Protein AF-A0A0V8QC25-F1 (afdb_monomer)

Radius of gyration: 10.36 Å; Cα contacts (8 Å, |Δi|>4): 78; chains: 1; bounding box: 20×26×21 Å

Solvent-accessible surface area (backbone atoms only — not comparable to full-atom values): 3577 Å² total; per-residue (Å²): 131,54,71,71,49,47,58,55,51,74,67,49,30,73,85,54,65,41,42,64,73,62,52,40,74,74,46,104,49,57,70,70,59,51,53,52,47,51,50,53,34,37,75,71,68,62,32,42,82,50,65,90,85,82,59,71,18,38,20,78

Secondary structure (DSSP, 8-state):
--HHHHHHHHH--SSSPEEHHHHHHTSS--HHHHHHHHHHHHHTTSSEEE-SSS--EEE-

InterPro domains:
  IPR002831 Transcription regulator TrmB, N-terminal [PF01978] (2-58)
  IPR036388 Winged helix-like DNA-binding domain superfamily [G3DSA:1.10.10.10] (2-60)
  IPR036390 Winged helix DNA-binding domain superfamily [SSF46785] (2-59)

Foldseek 3Di:
DDPLLVQLQVQAAQPDWAALVSSCVSDPDDPVSSVVSQVVCVVVVNKDWDDDPPHITIHD

Structure (mmCIF, N/CA/C/O backbone):
data_AF-A0A0V8QC25-F1
#
_entry.id   AF-A0A0V8QC25-F1
#
loop_
_atom_site.group_PDB
_atom_site.id
_atom_site.type_symbol
_atom_site.label_atom_id
_atom_site.label_alt_id
_atom_site.label_comp_id
_atom_site.label_asym_id
_atom_site.label_entity_id
_atom_site.label_seq_id
_atom_site.pdbx_PDB_ins_code
_atom_site.Cartn_x
_atom_site.Cartn_y
_atom_site.Cartn_z
_atom_site.occupancy
_atom_site.B_iso_or_equiv
_atom_site.auth_seq_id
_atom_site.auth_comp_id
_atom_site.auth_asym_id
_atom_site.auth_atom_id
_atom_site.pdbx_PDB_model_num
ATOM 1 N N . MET A 1 1 ? -10.717 6.519 6.314 1.00 71.19 1 MET A N 1
ATOM 2 C CA . MET A 1 1 ? -9.392 6.719 5.701 1.00 71.19 1 MET A CA 1
ATOM 3 C C . MET A 1 1 ? -8.744 7.922 6.350 1.00 71.19 1 MET A C 1
ATOM 5 O O . MET A 1 1 ? -9.413 8.947 6.447 1.00 71.19 1 MET A O 1
ATOM 9 N N . SER A 1 2 ? -7.513 7.784 6.840 1.00 92.81 2 SER A N 1
ATOM 10 C CA . SER A 1 2 ? -6.690 8.916 7.294 1.00 92.81 2 SER A CA 1
ATOM 11 C C . SER A 1 2 ? -6.126 9.710 6.108 1.00 92.81 2 SER A C 1
ATOM 13 O O . SER A 1 2 ? -6.183 9.245 4.968 1.00 92.81 2 SER A O 1
ATOM 15 N N . GLU A 1 3 ? -5.561 10.894 6.364 1.00 93.56 3 GLU A N 1
ATOM 16 C CA . GLU A 1 3 ? -4.848 11.673 5.336 1.00 93.56 3 GLU A CA 1
ATOM 17 C C . GLU A 1 3 ? -3.674 10.878 4.750 1.00 93.56 3 GLU A C 1
ATOM 19 O O . GLU A 1 3 ? -3.556 10.759 3.537 1.00 93.56 3 GLU A O 1
ATOM 24 N N . GLU A 1 4 ? -2.895 10.208 5.603 1.00 93.81 4 GLU A N 1
ATOM 25 C CA . GLU A 1 4 ? -1.781 9.351 5.176 1.00 93.81 4 GLU A CA 1
ATOM 26 C C . GLU A 1 4 ? -2.243 8.197 4.261 1.00 93.81 4 GLU A C 1
ATOM 28 O O . GLU A 1 4 ? -1.579 7.856 3.282 1.00 93.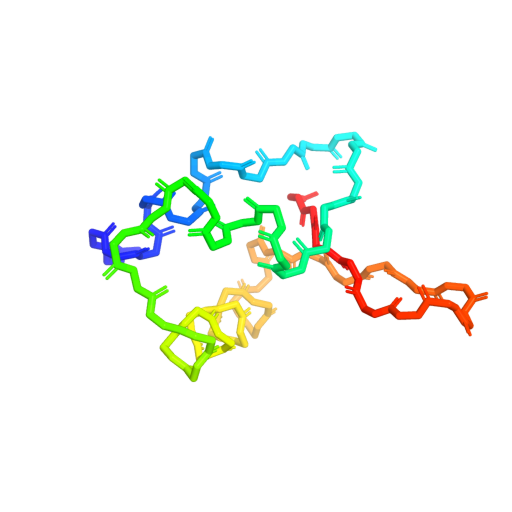81 4 GLU A O 1
ATOM 33 N N . GLU A 1 5 ? -3.391 7.579 4.567 1.00 94.50 5 GLU A N 1
ATOM 34 C CA . GLU A 1 5 ? -3.981 6.526 3.728 1.00 94.50 5 GLU A CA 1
ATOM 35 C C . GLU A 1 5 ? -4.475 7.083 2.392 1.00 94.50 5 GLU A C 1
ATOM 37 O O . GLU A 1 5 ? -4.372 6.400 1.375 1.00 94.50 5 GLU A O 1
ATOM 42 N N . ARG A 1 6 ? -4.995 8.315 2.382 1.00 94.75 6 ARG A N 1
ATOM 43 C CA . ARG A 1 6 ? -5.455 8.992 1.168 1.00 94.75 6 ARG A CA 1
ATOM 44 C C . ARG A 1 6 ? -4.295 9.344 0.241 1.00 94.75 6 ARG A C 1
ATOM 46 O O . ARG A 1 6 ? -4.390 9.068 -0.948 1.00 94.75 6 ARG A O 1
ATOM 53 N N . GLU A 1 7 ? -3.194 9.858 0.777 1.00 95.06 7 GLU A N 1
ATOM 54 C CA . GLU A 1 7 ? -1.989 10.155 -0.010 1.00 95.06 7 GLU A CA 1
ATOM 55 C C . GLU A 1 7 ? -1.428 8.894 -0.683 1.00 95.06 7 GLU A C 1
ATOM 57 O O . GLU A 1 7 ? -1.103 8.901 -1.868 1.00 95.06 7 GLU A O 1
ATOM 62 N N . VAL A 1 8 ? -1.368 7.770 0.044 1.00 95.12 8 VAL A N 1
ATOM 63 C CA . VAL A 1 8 ? -0.944 6.484 -0.536 1.00 95.12 8 VAL A CA 1
ATOM 64 C C . VAL A 1 8 ? -1.965 5.961 -1.550 1.00 95.12 8 VAL A C 1
ATOM 66 O O . VAL A 1 8 ? -1.569 5.433 -2.591 1.00 95.12 8 VAL A O 1
ATOM 69 N N . TYR A 1 9 ? -3.263 6.113 -1.276 1.00 94.75 9 TYR A N 1
ATOM 70 C CA . TYR A 1 9 ? -4.343 5.713 -2.180 1.00 94.75 9 TYR A CA 1
ATOM 71 C C . TYR A 1 9 ? -4.261 6.432 -3.530 1.00 94.75 9 TYR A C 1
ATOM 73 O O . TYR A 1 9 ? -4.368 5.783 -4.566 1.00 94.75 9 TYR A O 1
ATOM 81 N N . GLU A 1 10 ? -4.010 7.743 -3.524 1.00 93.81 10 GLU A N 1
ATOM 82 C CA . GLU A 1 10 ? -3.921 8.574 -4.734 1.00 93.81 10 GLU A CA 1
ATOM 83 C C . GLU A 1 10 ? -2.750 8.179 -5.656 1.00 93.81 10 GLU A C 1
ATOM 85 O O . GLU A 1 10 ? -2.788 8.444 -6.857 1.0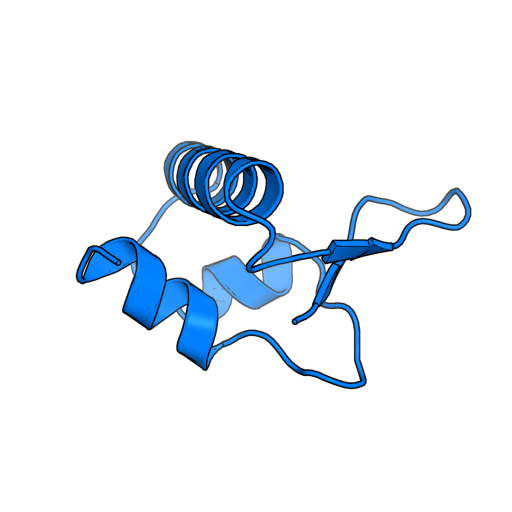0 93.81 10 GLU A O 1
ATOM 90 N N . ILE A 1 11 ? -1.730 7.490 -5.131 1.00 94.38 11 ILE A N 1
ATOM 91 C CA . ILE A 1 11 ? -0.586 6.992 -5.916 1.00 94.38 11 ILE A CA 1
ATOM 92 C C . ILE A 1 11 ? -0.864 5.614 -6.528 1.00 94.38 11 ILE A C 1
ATOM 94 O O . ILE A 1 11 ? -0.240 5.230 -7.526 1.00 94.38 11 ILE A O 1
ATOM 98 N N . LEU A 1 12 ? -1.761 4.832 -5.924 1.00 93.31 12 LEU A N 1
ATOM 99 C CA . LEU A 1 12 ? -2.096 3.495 -6.400 1.00 93.31 12 LEU A CA 1
ATOM 100 C C . LEU A 1 12 ? -2.909 3.560 -7.699 1.00 93.31 12 LEU A C 1
ATOM 102 O O . LEU A 1 12 ? -3.590 4.530 -8.003 1.00 93.31 12 LEU A O 1
ATOM 106 N N . SER A 1 13 ? -2.810 2.500 -8.498 1.00 90.50 13 SER A N 1
ATOM 107 C CA . SER A 1 13 ? -3.578 2.345 -9.734 1.00 90.50 13 SER A CA 1
ATOM 108 C C . SER A 1 13 ? -4.553 1.183 -9.586 1.00 90.50 13 SER A C 1
ATOM 110 O O . SER A 1 13 ? -4.228 0.186 -8.943 1.00 90.50 13 SER A O 1
ATOM 112 N N . GLU A 1 14 ? -5.725 1.297 -10.209 1.00 88.44 14 GLU A N 1
ATOM 113 C CA . GLU A 1 14 ? -6.718 0.216 -10.287 1.00 88.44 14 GLU A CA 1
ATOM 114 C C . GLU A 1 14 ? -6.229 -0.960 -11.144 1.00 88.44 14 GLU A C 1
ATOM 116 O O . GLU A 1 14 ? -6.501 -2.122 -10.853 1.00 88.44 14 GLU A O 1
ATOM 121 N N . THR A 1 15 ? -5.484 -0.677 -12.216 1.00 85.75 15 THR A N 1
ATOM 122 C CA . THR A 1 15 ? -5.123 -1.682 -13.226 1.00 85.75 15 THR A CA 1
ATOM 123 C C . THR A 1 15 ? -3.677 -2.145 -13.116 1.00 85.75 15 THR A C 1
ATOM 125 O O . THR A 1 15 ? -3.388 -3.318 -13.378 1.00 85.75 15 THR A O 1
ATOM 128 N N . LEU A 1 16 ? -2.760 -1.255 -12.716 1.00 90.12 16 LEU A N 1
ATOM 129 C CA . LEU A 1 16 ? -1.330 -1.543 -12.652 1.00 90.12 16 LEU A CA 1
ATOM 130 C C . LEU A 1 16 ? -0.840 -1.675 -11.199 1.00 90.12 16 LEU A C 1
A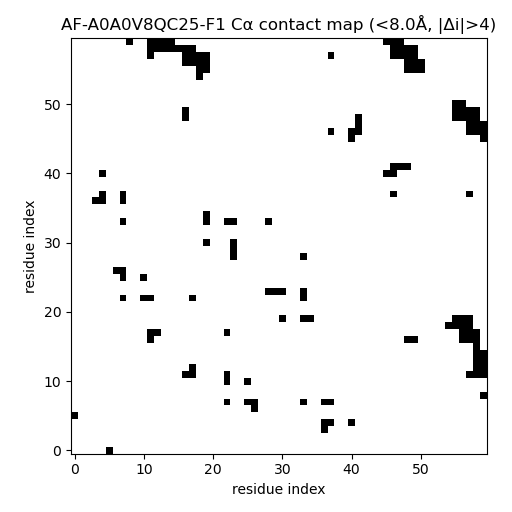TOM 132 O O . LEU A 1 16 ? -0.718 -0.674 -10.496 1.00 90.12 16 LEU A O 1
ATOM 136 N N . PRO A 1 17 ? -0.462 -2.885 -10.750 1.00 92.38 17 PRO A N 1
ATOM 137 C CA . PRO A 1 17 ? 0.136 -3.067 -9.437 1.00 92.38 17 PRO A CA 1
ATOM 138 C C . PRO A 1 17 ? 1.499 -2.385 -9.337 1.00 92.38 17 PRO A C 1
ATOM 140 O O . PRO A 1 17 ? 2.411 -2.689 -10.115 1.00 92.38 17 PRO A O 1
ATOM 143 N N . LYS A 1 18 ? 1.662 -1.541 -8.320 1.00 93.62 18 LYS A N 1
ATOM 144 C CA . LYS A 1 18 ? 2.882 -0.774 -8.055 1.00 93.62 18 LYS A CA 1
ATOM 145 C C . LYS A 1 18 ? 3.709 -1.410 -6.933 1.00 93.62 18 LYS A C 1
ATOM 147 O O . LYS A 1 18 ? 3.144 -1.875 -5.938 1.00 93.62 18 LYS A O 1
ATOM 152 N N . PRO A 1 19 ? 5.043 -1.482 -7.064 1.00 94.00 19 PRO A N 1
ATOM 153 C CA . PRO A 1 19 ? 5.913 -1.876 -5.964 1.00 94.00 19 PRO A CA 1
ATOM 154 C C . PRO A 1 19 ? 6.003 -0.759 -4.916 1.00 94.00 19 PRO A C 1
ATOM 156 O O . PRO A 1 19 ? 5.802 0.416 -5.214 1.00 94.00 19 PRO A O 1
ATOM 159 N N . ILE A 1 20 ? 6.402 -1.116 -3.693 1.00 93.50 20 ILE A N 1
ATOM 160 C CA . ILE A 1 20 ? 6.556 -0.142 -2.600 1.00 93.50 20 ILE A CA 1
ATOM 161 C C . ILE A 1 20 ? 7.537 0.990 -2.933 1.00 93.50 20 ILE A C 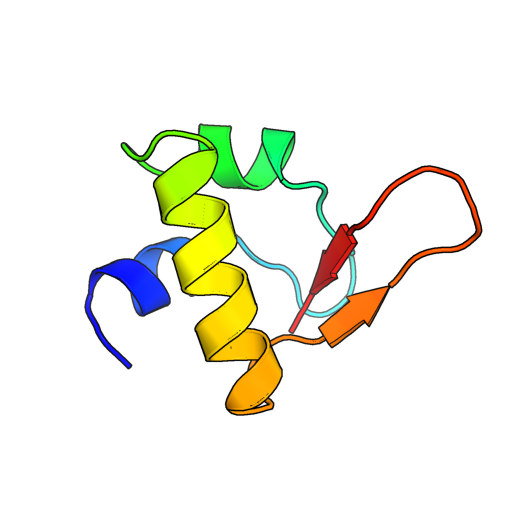1
ATOM 163 O O . ILE A 1 20 ? 7.343 2.111 -2.485 1.00 93.50 20 ILE A O 1
ATOM 167 N N . SER A 1 21 ? 8.566 0.714 -3.739 1.00 92.44 21 SER A N 1
ATOM 168 C CA . SER A 1 21 ? 9.546 1.717 -4.159 1.00 92.44 21 SER A CA 1
ATOM 169 C C . SER A 1 21 ? 8.918 2.836 -4.984 1.00 92.44 21 SER A C 1
ATOM 171 O O . SER A 1 21 ? 9.294 3.985 -4.815 1.00 92.44 21 SER A O 1
ATOM 173 N N . GLU A 1 22 ? 7.952 2.513 -5.845 1.00 93.69 22 GLU A N 1
ATOM 174 C CA . GLU A 1 22 ? 7.241 3.505 -6.656 1.00 93.69 22 GLU A CA 1
ATOM 175 C C . GLU A 1 22 ? 6.271 4.313 -5.790 1.00 93.69 22 GLU 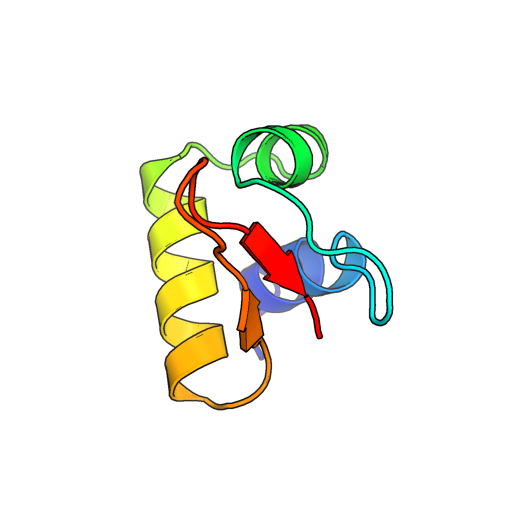A C 1
ATOM 177 O O . GLU A 1 22 ? 6.217 5.534 -5.887 1.00 93.69 22 GLU A O 1
ATOM 182 N N . ILE A 1 23 ? 5.585 3.649 -4.857 1.00 94.75 23 ILE A N 1
ATOM 183 C CA . ILE A 1 23 ? 4.688 4.320 -3.908 1.00 94.75 23 ILE A CA 1
ATOM 184 C C . ILE A 1 23 ? 5.469 5.330 -3.057 1.00 94.75 23 ILE A C 1
ATOM 186 O O . ILE A 1 23 ? 5.051 6.472 -2.916 1.00 94.75 23 ILE A O 1
ATOM 190 N N . MET A 1 24 ? 6.647 4.944 -2.558 1.00 95.44 24 MET A N 1
ATOM 191 C CA . MET A 1 24 ? 7.513 5.822 -1.763 1.00 95.44 24 MET A CA 1
ATOM 192 C C . MET A 1 24 ? 7.990 7.067 -2.517 1.00 95.44 24 MET A C 1
ATOM 194 O O . MET A 1 24 ? 8.278 8.066 -1.874 1.00 95.44 24 MET A O 1
ATOM 198 N N . 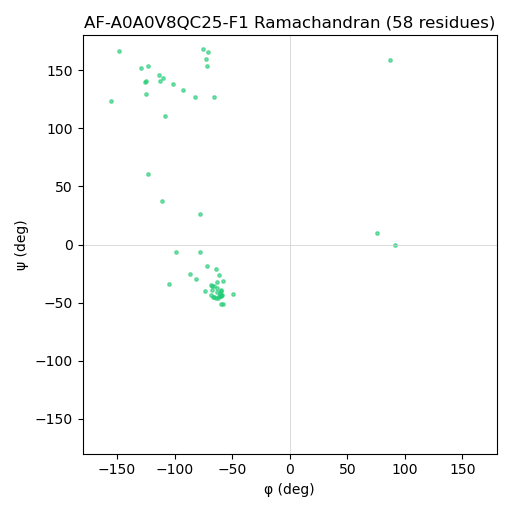THR A 1 25 ? 8.081 7.041 -3.852 1.00 95.25 25 THR A N 1
ATOM 199 C CA . THR A 1 25 ? 8.460 8.252 -4.606 1.00 95.25 25 THR A CA 1
ATOM 200 C C . THR A 1 25 ? 7.363 9.316 -4.627 1.00 95.25 25 THR A C 1
ATOM 202 O O . THR A 1 25 ? 7.666 10.474 -4.896 1.00 95.25 25 THR A O 1
ATOM 205 N N . GLY A 1 26 ? 6.114 8.943 -4.329 1.00 92.38 26 GLY A N 1
ATOM 206 C CA . GLY A 1 26 ? 4.973 9.860 -4.317 1.00 92.38 26 GLY A CA 1
ATOM 207 C C . GLY A 1 26 ? 4.567 10.373 -2.933 1.00 92.38 26 GLY A C 1
ATOM 208 O O . GLY A 1 26 ? 3.703 11.238 -2.862 1.00 92.38 26 GLY A O 1
ATOM 209 N N . VAL A 1 27 ? 5.167 9.877 -1.843 1.00 94.88 27 VAL A N 1
ATOM 210 C CA . VAL A 1 27 ? 4.841 10.299 -0.468 1.00 94.88 27 VAL A CA 1
ATOM 211 C C . VAL A 1 27 ? 6.086 10.678 0.335 1.00 94.88 27 VAL A C 1
ATOM 213 O O . VAL A 1 27 ? 7.144 10.080 0.142 1.00 94.88 27 VAL A O 1
ATOM 216 N N . PRO A 1 2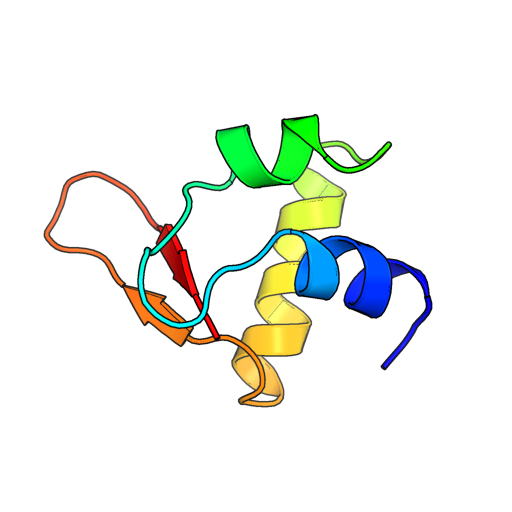8 ? 5.979 11.581 1.326 1.00 95.12 28 PRO A N 1
ATOM 217 C CA . PRO A 1 28 ? 7.093 11.956 2.201 1.00 95.12 28 PRO A CA 1
ATOM 218 C C . PRO A 1 28 ? 7.389 10.910 3.300 1.00 95.12 28 PRO A C 1
ATOM 220 O O . PRO A 1 28 ? 7.911 11.245 4.363 1.00 95.12 28 PRO A O 1
ATOM 223 N N . TYR A 1 29 ? 7.054 9.634 3.081 1.00 94.88 29 TYR A N 1
ATOM 224 C CA . TYR A 1 29 ? 7.157 8.579 4.089 1.00 94.88 29 TYR A CA 1
ATOM 225 C C . TYR A 1 29 ? 8.231 7.546 3.748 1.00 94.88 29 TYR A C 1
ATOM 227 O O . TYR A 1 29 ? 8.367 7.074 2.619 1.00 94.88 29 TYR A O 1
ATOM 235 N N . GLY A 1 30 ? 8.956 7.108 4.777 1.00 94.88 30 GLY A N 1
ATOM 236 C CA . GLY A 1 30 ? 9.882 5.986 4.666 1.00 94.88 30 GLY A CA 1
ATOM 237 C C . GLY A 1 30 ? 9.173 4.635 4.512 1.00 94.88 30 GLY A C 1
ATOM 238 O O . GLY A 1 30 ? 7.994 4.471 4.834 1.00 94.88 30 GLY A O 1
ATOM 239 N N . LYS A 1 31 ? 9.941 3.614 4.110 1.00 95.19 31 LYS A N 1
ATOM 240 C CA . LYS A 1 31 ? 9.457 2.244 3.853 1.00 95.19 31 LYS A CA 1
ATOM 241 C C . LYS A 1 31 ? 8.604 1.667 4.985 1.00 95.19 31 LYS A C 1
ATOM 243 O O . LYS A 1 31 ? 7.598 1.017 4.710 1.00 95.19 31 LYS A O 1
ATOM 248 N N . SER A 1 32 ? 9.011 1.877 6.239 1.00 96.12 32 SER A N 1
ATOM 249 C CA . SER A 1 32 ? 8.309 1.335 7.412 1.00 96.12 32 SER A CA 1
ATOM 250 C C . SER A 1 32 ? 6.868 1.846 7.486 1.00 96.12 32 SER A C 1
ATOM 252 O O . SER A 1 32 ? 5.927 1.054 7.503 1.00 96.12 32 SER A O 1
ATOM 254 N N . LYS A 1 33 ? 6.701 3.171 7.400 1.00 96.25 33 LYS A N 1
ATOM 255 C CA . LYS A 1 33 ? 5.404 3.846 7.473 1.00 96.25 33 LYS A CA 1
ATOM 256 C C . LYS A 1 33 ? 4.509 3.490 6.284 1.00 96.25 33 LYS A C 1
ATOM 258 O O . LYS A 1 33 ? 3.361 3.113 6.486 1.00 96.25 33 LYS A O 1
ATOM 263 N N . VAL A 1 34 ? 5.051 3.494 5.061 1.00 96.38 34 VAL A N 1
ATOM 264 C CA . VAL A 1 34 ? 4.300 3.080 3.858 1.00 96.38 34 VAL A CA 1
ATOM 265 C C . VAL A 1 34 ? 3.832 1.626 3.964 1.00 96.38 34 VAL A C 1
ATOM 267 O O . VAL A 1 34 ? 2.692 1.313 3.637 1.00 96.38 34 VAL A O 1
ATOM 270 N N . THR A 1 35 ? 4.681 0.727 4.471 1.00 95.50 35 THR A N 1
ATOM 271 C CA . THR A 1 35 ? 4.309 -0.684 4.671 1.00 95.50 35 THR A CA 1
ATOM 272 C C . THR A 1 35 ? 3.176 -0.827 5.686 1.00 95.50 35 THR A C 1
ATOM 274 O O . THR A 1 35 ? 2.285 -1.652 5.499 1.00 95.50 35 THR A O 1
ATOM 277 N N . GLU A 1 36 ? 3.209 -0.051 6.769 1.00 96.62 36 GLU A N 1
ATOM 278 C CA . GLU A 1 36 ? 2.159 -0.057 7.785 1.00 96.62 36 GLU A CA 1
ATOM 279 C C . GLU A 1 36 ? 0.818 0.431 7.222 1.00 96.62 36 GLU A C 1
ATOM 281 O O . GLU A 1 36 ? -0.195 -0.244 7.406 1.00 96.62 36 GLU A O 1
ATOM 286 N N . ILE A 1 37 ? 0.827 1.541 6.477 1.00 96.88 37 ILE A N 1
ATOM 287 C CA . ILE A 1 37 ? -0.359 2.083 5.799 1.00 96.88 37 ILE A CA 1
ATOM 288 C C . ILE A 1 37 ? -0.944 1.037 4.840 1.00 96.88 37 ILE A C 1
ATOM 290 O O . ILE A 1 37 ? -2.116 0.682 4.950 1.00 96.88 37 ILE A O 1
ATOM 294 N N . LEU A 1 38 ? -0.115 0.455 3.966 1.00 95.69 38 LEU A N 1
ATOM 295 C CA . LEU A 1 38 ? -0.560 -0.564 3.009 1.00 95.69 38 LEU A CA 1
ATOM 296 C C . LEU A 1 38 ? -1.146 -1.799 3.704 1.00 95.69 38 LEU A C 1
ATOM 298 O O . LEU A 1 38 ? -2.164 -2.319 3.258 1.00 95.69 38 LEU A O 1
ATOM 302 N N . LYS A 1 39 ? -0.563 -2.252 4.822 1.00 95.56 39 LYS A N 1
ATOM 303 C CA . LYS A 1 39 ? -1.127 -3.358 5.618 1.00 95.56 39 LYS A CA 1
ATOM 304 C C . LYS A 1 39 ? -2.518 -3.025 6.157 1.00 95.56 39 LYS A C 1
ATOM 306 O O . LYS A 1 39 ? -3.405 -3.871 6.082 1.00 95.56 39 LYS A O 1
ATOM 311 N N . ARG A 1 40 ? -2.720 -1.813 6.684 1.00 96.25 40 ARG A N 1
ATOM 312 C CA . ARG A 1 40 ? -4.033 -1.363 7.177 1.00 96.25 40 ARG A CA 1
ATOM 313 C C . ARG A 1 40 ? -5.061 -1.319 6.045 1.00 96.25 40 ARG A C 1
ATOM 315 O O . ARG A 1 40 ? -6.144 -1.873 6.199 1.00 96.25 40 ARG A O 1
ATOM 322 N N . MET A 1 41 ? -4.693 -0.758 4.893 1.00 95.69 41 MET A N 1
ATOM 323 C CA . MET A 1 41 ? -5.578 -0.664 3.726 1.00 95.69 41 MET A CA 1
ATOM 324 C C . MET A 1 41 ? -5.921 -2.033 3.121 1.00 95.69 41 MET A C 1
ATOM 326 O O . MET A 1 41 ? -7.052 -2.243 2.688 1.00 95.69 41 MET A O 1
ATOM 330 N N . VAL A 1 42 ? -4.977 -2.981 3.133 1.00 95.31 42 VAL A N 1
ATOM 331 C CA . VAL A 1 42 ? -5.225 -4.374 2.727 1.00 95.31 42 VAL A CA 1
ATOM 332 C C . VAL A 1 42 ? -6.183 -5.063 3.697 1.00 95.31 42 VAL A C 1
ATOM 334 O O . VAL A 1 42 ? -7.147 -5.683 3.259 1.00 95.31 42 VAL A O 1
ATOM 337 N N . ASN A 1 43 ? -5.976 -4.906 5.009 1.00 95.75 43 ASN A N 1
ATOM 338 C CA . ASN A 1 43 ? -6.882 -5.461 6.021 1.00 95.75 43 ASN A CA 1
ATOM 339 C C . ASN A 1 43 ? -8.294 -4.859 5.936 1.00 95.75 43 ASN A C 1
ATOM 341 O O . ASN A 1 43 ? -9.271 -5.548 6.211 1.00 95.75 43 ASN A O 1
ATOM 345 N N . ALA A 1 44 ? -8.403 -3.590 5.535 1.00 94.62 44 ALA A N 1
ATOM 346 C CA . ALA A 1 44 ? -9.674 -2.913 5.297 1.00 94.62 44 ALA A CA 1
ATOM 347 C C . ALA A 1 44 ? -10.330 -3.280 3.948 1.00 94.62 44 ALA A C 1
ATOM 349 O O . ALA A 1 44 ? -11.451 -2.852 3.687 1.00 94.62 44 ALA A O 1
ATOM 350 N N . GLY A 1 45 ? -9.650 -4.040 3.080 1.00 94.06 45 GLY A N 1
ATOM 351 C CA . GLY A 1 45 ? -10.151 -4.429 1.757 1.00 94.06 45 GLY A CA 1
ATOM 352 C C . GLY A 1 45 ? -10.102 -3.326 0.693 1.00 94.06 45 GLY A C 1
ATOM 353 O O . GLY A 1 45 ? -10.655 -3.509 -0.387 1.00 94.06 45 GLY A O 1
ATOM 354 N N . VAL A 1 46 ? -9.438 -2.201 0.980 1.00 94.44 46 VAL A N 1
ATOM 355 C CA . VAL A 1 46 ? -9.299 -1.050 0.066 1.00 94.44 46 VAL A CA 1
ATOM 356 C C . VAL A 1 46 ? -8.189 -1.276 -0.961 1.00 94.44 46 VAL A C 1
ATOM 358 O O . VAL A 1 46 ? -8.245 -0.740 -2.060 1.00 94.44 46 VAL A O 1
ATOM 361 N N . VAL A 1 47 ? -7.162 -2.046 -0.595 1.00 94.81 47 VAL A N 1
ATOM 362 C CA . VAL A 1 47 ? -5.994 -2.328 -1.439 1.00 94.81 47 VAL A CA 1
ATOM 363 C C . VAL A 1 47 ? -5.809 -3.830 -1.559 1.00 94.81 47 VAL A C 1
ATOM 365 O O . VAL A 1 47 ? -5.923 -4.574 -0.585 1.00 94.81 47 VAL A O 1
ATOM 368 N N . LYS A 1 48 ? -5.452 -4.284 -2.755 1.00 94.75 48 LYS A N 1
ATOM 369 C CA . LYS A 1 48 ? -5.156 -5.681 -3.054 1.00 94.75 48 LYS A CA 1
ATOM 370 C C . LYS A 1 48 ? -3.677 -5.878 -3.329 1.00 94.75 48 LYS A C 1
ATOM 372 O O . LYS A 1 48 ? -3.005 -5.076 -3.984 1.00 94.75 48 LYS A O 1
ATOM 377 N N . ILE A 1 49 ? -3.174 -7.018 -2.876 1.00 92.69 49 ILE A N 1
ATOM 378 C CA . ILE A 1 49 ? -1.806 -7.453 -3.137 1.00 92.69 49 ILE A CA 1
ATOM 379 C C . ILE A 1 49 ? -1.793 -8.332 -4.389 1.00 92.69 49 ILE A C 1
ATOM 381 O O . ILE A 1 49 ? -2.589 -9.260 -4.510 1.00 92.69 49 ILE A O 1
ATOM 385 N N . LYS A 1 50 ? -0.854 -8.076 -5.306 1.00 89.00 50 LYS A N 1
ATOM 386 C CA . LYS A 1 50 ? -0.558 -8.958 -6.444 1.00 89.00 50 LYS A CA 1
ATOM 387 C C . LYS A 1 50 ? 0.925 -9.322 -6.444 1.00 89.00 50 LYS A C 1
ATOM 389 O O . LYS A 1 50 ? 1.784 -8.443 -6.381 1.00 89.00 50 LYS A O 1
ATOM 394 N N . GLY A 1 51 ? 1.237 -10.614 -6.547 1.00 79.88 51 GLY A N 1
ATOM 395 C CA . GLY A 1 51 ? 2.615 -11.100 -6.603 1.00 79.88 51 GLY A CA 1
ATOM 396 C C . GLY A 1 51 ? 2.725 -12.455 -7.298 1.00 79.88 51 GLY A C 1
ATOM 397 O O . GLY A 1 51 ? 2.111 -13.417 -6.860 1.00 79.88 51 GLY A O 1
ATOM 398 N N . ASN A 1 52 ? 3.550 -12.530 -8.349 1.00 68.25 52 ASN A N 1
ATOM 399 C CA . ASN A 1 52 ? 3.859 -13.764 -9.093 1.00 68.25 52 ASN A CA 1
ATOM 400 C C . ASN A 1 52 ? 5.325 -14.207 -8.869 1.00 68.25 52 ASN A C 1
ATOM 402 O O . ASN A 1 52 ? 6.005 -14.620 -9.802 1.00 68.25 52 ASN A O 1
ATOM 406 N N . GLY A 1 53 ? 5.861 -14.040 -7.653 1.00 65.50 53 GLY A N 1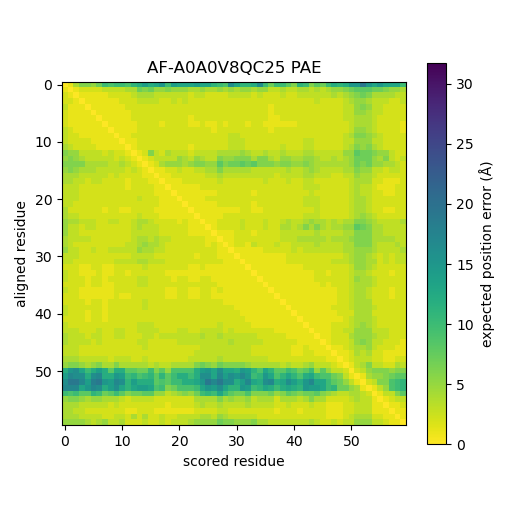
ATOM 407 C CA . GLY A 1 53 ? 7.216 -14.498 -7.291 1.00 65.50 53 GLY A CA 1
ATOM 408 C C . GLY A 1 53 ? 8.365 -13.493 -7.488 1.00 65.50 53 GLY A C 1
ATOM 409 O O . GLY A 1 53 ? 9.500 -13.805 -7.147 1.00 65.50 53 GLY A O 1
ATOM 410 N N . ARG A 1 54 ? 8.101 -12.269 -7.975 1.00 71.75 54 ARG A N 1
ATOM 411 C CA . ARG A 1 54 ? 9.096 -11.173 -8.086 1.00 71.75 54 ARG A CA 1
ATOM 412 C C . ARG A 1 54 ? 8.661 -9.911 -7.332 1.00 71.75 54 ARG A C 1
ATOM 414 O O . ARG A 1 54 ? 8.480 -8.847 -7.921 1.00 71.75 54 ARG A O 1
ATOM 421 N N . GLY A 1 55 ? 8.490 -10.057 -6.020 1.00 82.25 55 GLY A N 1
ATOM 422 C CA . GLY A 1 55 ? 8.160 -8.962 -5.106 1.00 82.25 55 GLY A CA 1
ATOM 423 C C . GLY A 1 55 ? 6.663 -8.678 -4.958 1.00 82.25 55 GLY A C 1
ATOM 424 O O . GLY A 1 55 ? 5.841 -9.050 -5.796 1.00 82.25 55 GLY A O 1
ATOM 425 N N . THR A 1 56 ? 6.329 -8.021 -3.850 1.00 90.56 56 THR A N 1
ATOM 426 C CA . THR A 1 56 ? 4.966 -7.619 -3.488 1.00 90.56 56 THR A CA 1
ATOM 427 C C . THR A 1 56 ? 4.595 -6.326 -4.203 1.00 90.56 56 THR A C 1
ATOM 429 O O . THR A 1 56 ? 5.324 -5.334 -4.102 1.00 90.56 56 THR A O 1
ATOM 432 N N . LYS A 1 57 ? 3.459 -6.323 -4.902 1.00 93.44 57 LYS A N 1
ATOM 433 C CA . LYS A 1 57 ? 2.894 -5.130 -5.537 1.00 93.44 57 LYS A CA 1
ATOM 434 C C . LYS A 1 57 ? 1.473 -4.876 -5.040 1.00 93.44 57 LYS A C 1
ATOM 436 O O . LYS A 1 57 ? 0.783 -5.817 -4.648 1.00 93.44 57 LYS A O 1
ATOM 441 N N . TYR A 1 58 ? 1.051 -3.619 -5.090 1.00 94.56 58 TYR A N 1
ATOM 442 C CA . TYR A 1 58 ? -0.215 -3.134 -4.542 1.00 94.56 58 TYR A CA 1
ATOM 443 C C . TYR A 1 58 ? -1.028 -2.419 -5.627 1.00 94.56 58 TYR A C 1
ATOM 445 O O . TYR A 1 58 ? -0.455 -1.722 -6.462 1.00 94.56 58 TYR A O 1
ATOM 453 N N . HIS A 1 59 ? -2.342 -2.619 -5.625 1.00 94.19 59 HIS A N 1
ATOM 454 C CA . HIS A 1 59 ? -3.317 -1.967 -6.510 1.00 94.19 59 HIS A CA 1
ATOM 455 C C . HIS A 1 59 ? -4.646 -1.803 -5.768 1.00 94.19 59 HIS A C 1
ATOM 457 O O . HIS A 1 59 ? -4.817 -2.409 -4.707 1.00 94.19 59 HIS A O 1
ATOM 463 N N . LEU A 1 60 ? -5.551 -0.991 -6.309 1.00 92.56 60 LEU A N 1
ATOM 464 C CA . LEU A 1 60 ? -6.912 -0.827 -5.782 1.00 92.56 60 LEU A CA 1
ATOM 465 C C . LEU A 1 60 ? -7.789 -2.065 -6.082 1.00 92.56 60 LEU A C 1
ATOM 467 O O . LEU A 1 60 ? -7.607 -2.694 -7.148 1.00 92.56 60 LEU A O 1
#

Near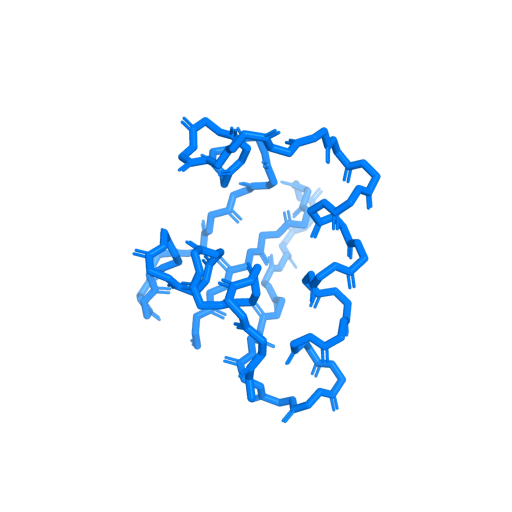est PDB structures (foldseek):
  1ku9-assembly1_B  TM=8.785E-01  e=9.189E-03  Methanocaldococcus jannaschii
  4a6d-assembly1_A  TM=8.259E-01  e=1.124E-02  Homo sapiens
  3lmm-assembly2_B  TM=7.863E-01  e=1.202E-02  Corynebacterium diphtheriae
  2rdp-assembly1_A-2  TM=8.700E-01  e=4.927E-02  Geobacillus stearothermophilus
  4jba-assembly1_B  TM=7.931E-01  e=6.894E-02  Escherichia coli K-12

Organism: NCBI:txid290052

pLDDT: mean 91.89, std 6.84, range [65.5, 96.88]

Mean predicted aligned error: 3.18 Å

Sequence (60 aa):
MSEEEREVYEILSETLPKPISEIMTGVPYGKSKVTEILKRMVNAGVVKIKGNGRGTKYHL